Protein AF-A0AAF0ERF2-F1 (afdb_monomer_lite)

Radius of gyration: 26.76 Å; chains: 1; bounding box: 37×66×82 Å

pLDDT: mean 71.16, std 21.25, range [30.3, 95.38]

InterPro domains:
  IPR029068 Glyoxalase/Bleomycin resistance protein/Dihydroxybiphenyl dioxygenase [G3DSA:3.10.180.10] (60-168)
  IPR029068 Glyoxalase/Bleomycin resistance protein/Dihydroxybiphenyl dioxygenase [SSF54593] (69-152)

Structure (mmCIF, N/CA/C/O backbone):
data_AF-A0AAF0ERF2-F1
#
_entry.id   AF-A0AAF0ERF2-F1
#
loop_
_atom_site.group_PDB
_atom_site.id
_atom_site.type_symbol
_atom_site.label_atom_id
_atom_site.label_alt_id
_atom_site.label_comp_id
_atom_site.label_asym_id
_atom_site.label_entity_id
_atom_site.label_seq_id
_atom_site.pdbx_PDB_ins_code
_atom_site.Cartn_x
_atom_site.Cartn_y
_atom_site.Cartn_z
_atom_site.occupancy
_atom_site.B_iso_or_equiv
_atom_site.auth_seq_id
_atom_site.auth_comp_id
_atom_site.auth_asym_id
_atom_site.auth_atom_id
_atom_site.pdbx_PDB_model_num
ATOM 1 N N . MET A 1 1 ? -7.356 -27.793 57.135 1.00 30.30 1 MET A N 1
ATOM 2 C CA . MET A 1 1 ? -6.146 -27.277 57.812 1.00 30.30 1 MET A CA 1
ATOM 3 C C . MET A 1 1 ? -5.326 -26.474 56.801 1.00 30.30 1 MET A C 1
ATOM 5 O O . MET A 1 1 ? -5.252 -26.936 55.669 1.00 30.30 1 MET A O 1
ATOM 9 N N . PRO A 1 2 ? -4.827 -25.273 57.163 1.00 45.38 2 PRO A N 1
ATOM 10 C CA . PRO A 1 2 ? -4.252 -24.257 56.265 1.00 45.38 2 PRO A CA 1
ATOM 11 C C . PRO A 1 2 ? -2.697 -24.266 56.285 1.00 45.38 2 PRO A C 1
ATOM 13 O O . PRO A 1 2 ? -2.138 -25.224 56.819 1.00 45.38 2 PRO A O 1
ATOM 16 N N . PRO A 1 3 ? -1.992 -23.280 55.677 1.00 46.59 3 PRO A N 1
ATOM 17 C CA . PRO A 1 3 ? -1.798 -21.926 56.260 1.00 46.59 3 PRO A CA 1
ATOM 18 C C . PRO A 1 3 ? -2.108 -20.817 55.219 1.00 46.59 3 PRO A C 1
ATOM 20 O O . PRO A 1 3 ? -1.816 -20.987 54.045 1.00 46.59 3 PRO A O 1
ATOM 23 N N . ILE A 1 4 ? -2.802 -19.693 55.452 1.00 44.22 4 ILE A N 1
ATOM 24 C CA . ILE A 1 4 ? -2.736 -18.613 56.460 1.00 44.22 4 ILE A CA 1
ATOM 25 C C . ILE A 1 4 ? -1.306 -18.162 56.780 1.00 44.22 4 ILE A C 1
ATOM 27 O O . ILE A 1 4 ? -0.740 -18.547 57.797 1.00 44.22 4 ILE A O 1
ATOM 31 N N . TRP A 1 5 ? -0.769 -17.265 55.953 1.00 37.47 5 TRP A N 1
ATOM 32 C CA . TRP A 1 5 ? 0.284 -16.342 56.373 1.00 37.47 5 TRP A CA 1
ATOM 33 C C . TRP A 1 5 ? -0.372 -15.060 56.896 1.00 37.47 5 TRP A C 1
ATOM 35 O O . TRP A 1 5 ? -0.761 -14.180 56.133 1.00 37.47 5 TRP A O 1
ATOM 45 N N . ARG A 1 6 ? -0.537 -14.990 58.222 1.00 39.62 6 ARG A N 1
ATOM 46 C CA . ARG A 1 6 ? -0.688 -13.731 58.959 1.00 39.62 6 ARG A CA 1
ATOM 47 C C . ARG A 1 6 ? 0.718 -13.198 59.228 1.00 39.62 6 ARG A C 1
ATOM 49 O O . ARG A 1 6 ? 1.446 -13.801 60.008 1.00 39.62 6 ARG A O 1
ATOM 56 N N . GLY A 1 7 ? 1.073 -12.076 58.616 1.00 37.25 7 GLY A N 1
ATOM 57 C CA . GLY A 1 7 ? 2.116 -11.186 59.121 1.00 37.25 7 GLY A CA 1
ATOM 58 C C . GLY A 1 7 ? 1.428 -9.985 59.760 1.00 37.25 7 GLY A C 1
ATOM 59 O O . GLY A 1 7 ? 0.660 -9.302 59.089 1.00 37.25 7 GLY A O 1
ATOM 60 N N . ALA A 1 8 ? 1.626 -9.801 61.062 1.00 40.19 8 ALA A N 1
ATOM 61 C CA . ALA A 1 8 ? 1.114 -8.672 61.835 1.00 40.19 8 ALA A CA 1
ATOM 62 C C . ALA A 1 8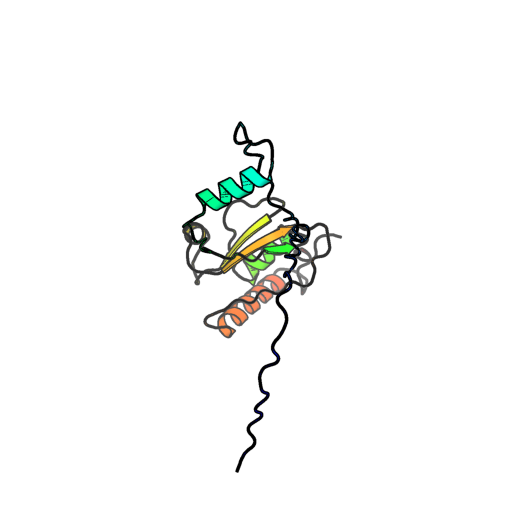 ? 1.842 -7.356 61.450 1.00 40.19 8 ALA A C 1
ATOM 64 O O . ALA A 1 8 ? 2.877 -7.413 60.781 1.00 40.19 8 ALA A O 1
ATOM 65 N N . PRO A 1 9 ? 1.304 -6.185 61.839 1.00 39.84 9 PRO A N 1
ATOM 66 C CA . PRO A 1 9 ? 1.703 -4.882 61.318 1.00 39.84 9 PRO A CA 1
ATOM 67 C C . PRO A 1 9 ? 3.034 -4.414 61.922 1.00 39.84 9 PRO A C 1
ATOM 69 O O . PRO A 1 9 ? 3.228 -4.467 63.134 1.00 39.84 9 PRO A O 1
ATOM 72 N N . LEU A 1 10 ? 3.940 -3.933 61.070 1.00 38.59 10 LEU A N 1
ATOM 73 C CA . LEU A 1 10 ? 5.105 -3.152 61.484 1.00 38.59 10 LEU A CA 1
ATOM 74 C C . LEU A 1 10 ? 4.673 -1.686 61.567 1.00 38.59 10 LEU A C 1
ATOM 76 O O . LEU A 1 10 ? 4.498 -1.029 60.543 1.00 38.59 10 LEU A O 1
ATOM 80 N N . GLU A 1 11 ? 4.451 -1.204 62.787 1.00 39.41 11 GLU A N 1
ATOM 81 C CA . GLU A 1 11 ? 4.362 0.226 63.065 1.00 39.41 11 GLU A CA 1
ATOM 82 C C . GLU A 1 11 ? 5.758 0.870 63.150 1.00 39.41 11 GLU A C 1
ATOM 84 O O . GLU A 1 11 ? 6.712 0.244 63.618 1.00 39.41 11 GLU A O 1
ATOM 89 N N . LEU A 1 12 ? 5.763 2.167 62.799 1.00 37.44 12 LEU A N 1
ATOM 90 C CA . LEU A 1 12 ? 6.724 3.257 63.061 1.00 37.44 12 LEU A CA 1
ATOM 91 C C . LEU A 1 12 ? 7.831 3.522 62.015 1.00 37.44 12 LEU A C 1
ATOM 93 O O . LEU A 1 12 ? 8.369 2.573 61.447 1.00 37.44 12 LEU A O 1
ATOM 97 N N . PRO A 1 13 ? 8.278 4.791 61.828 1.00 41.34 13 PRO A N 1
ATOM 98 C CA . PRO A 1 13 ? 7.789 6.063 62.387 1.00 41.34 13 PRO A CA 1
ATOM 99 C C . PRO A 1 13 ? 7.381 7.109 61.323 1.00 41.34 13 PRO A C 1
ATOM 101 O O . PRO A 1 13 ? 7.775 7.049 60.159 1.00 41.34 13 PRO A O 1
ATOM 104 N N . ASP A 1 14 ? 6.625 8.114 61.768 1.00 50.78 14 ASP A N 1
ATOM 105 C CA . ASP A 1 14 ? 6.398 9.369 61.050 1.00 50.78 14 ASP A CA 1
ATOM 106 C C . ASP A 1 14 ? 7.732 10.019 60.651 1.00 50.78 14 ASP A C 1
ATOM 108 O O . ASP A 1 14 ? 8.558 10.364 61.498 1.00 50.78 14 ASP A O 1
ATOM 112 N N . GLY A 1 15 ? 7.949 10.193 59.348 1.00 40.62 15 GLY A N 1
ATOM 113 C CA . GLY A 1 15 ? 9.198 10.747 58.838 1.00 40.62 15 GLY A CA 1
ATOM 114 C C . GLY A 1 15 ? 9.187 10.952 57.331 1.00 40.62 15 GLY A C 1
ATOM 115 O O . GLY A 1 15 ? 9.701 10.126 56.592 1.00 40.62 15 GLY A O 1
ATOM 116 N N . GLN A 1 16 ? 8.584 12.065 56.904 1.00 37.41 16 GLN A N 1
ATOM 117 C CA . GLN A 1 16 ? 8.868 12.811 55.669 1.00 37.41 16 GLN A CA 1
ATOM 118 C C . GLN A 1 16 ? 9.225 11.974 54.424 1.00 37.41 16 GLN A C 1
ATOM 120 O O . GLN A 1 16 ? 10.394 11.736 54.120 1.00 37.41 16 GLN A O 1
ATOM 125 N N . ALA A 1 17 ? 8.215 11.643 53.615 1.00 32.59 17 ALA A N 1
ATOM 126 C CA . ALA A 1 17 ? 8.444 11.333 52.210 1.00 32.59 17 ALA A CA 1
ATOM 127 C C . ALA A 1 17 ? 8.948 12.607 51.512 1.00 32.59 17 ALA A C 1
ATOM 129 O O . ALA A 1 17 ? 8.170 13.501 51.183 1.00 32.59 17 ALA A O 1
ATOM 130 N N . ALA A 1 18 ? 10.264 12.705 51.327 1.00 37.50 18 ALA A N 1
ATOM 131 C CA . ALA A 1 18 ? 10.853 13.646 50.393 1.00 37.50 18 ALA A CA 1
ATOM 132 C C . ALA A 1 18 ? 10.374 13.261 48.987 1.00 37.50 18 ALA A C 1
ATOM 134 O O . ALA A 1 18 ? 10.845 12.298 48.380 1.00 37.50 18 ALA A O 1
ATOM 135 N N . GLU A 1 19 ? 9.378 14.000 48.508 1.00 39.06 19 GLU A N 1
ATOM 136 C CA . GLU A 1 19 ? 8.911 13.998 47.132 1.00 39.06 19 GLU A CA 1
ATOM 137 C C . GLU A 1 19 ? 10.092 14.434 46.250 1.00 39.06 19 GLU A C 1
ATOM 139 O O . GLU A 1 19 ? 10.387 15.617 46.090 1.00 39.06 19 GLU A O 1
ATOM 144 N N . SER A 1 20 ? 10.843 13.461 45.731 1.00 35.38 20 SER A N 1
ATOM 145 C CA . SER A 1 20 ? 11.838 13.701 44.691 1.00 35.38 20 SER A CA 1
ATOM 146 C C . SER A 1 20 ? 11.089 14.035 43.401 1.00 35.38 20 SER A C 1
ATOM 148 O O . SER A 1 20 ? 10.808 13.171 42.570 1.00 35.38 20 SER A O 1
ATOM 150 N N . THR A 1 21 ? 10.701 15.302 43.252 1.00 47.66 21 THR A N 1
ATOM 151 C CA . THR A 1 21 ? 10.270 15.888 41.981 1.00 47.66 21 THR A CA 1
ATOM 152 C C . THR A 1 21 ? 11.476 16.020 41.062 1.00 47.66 21 THR A C 1
ATOM 154 O O . THR A 1 21 ? 11.993 17.114 40.834 1.00 47.66 21 THR A O 1
ATOM 157 N N . ASP A 1 22 ? 11.930 14.899 40.512 1.00 36.59 22 ASP A N 1
ATOM 158 C CA . ASP A 1 22 ? 12.883 14.909 39.412 1.00 36.59 22 ASP A CA 1
ATOM 159 C C . ASP A 1 22 ? 12.132 15.186 38.100 1.00 36.59 22 ASP A C 1
ATOM 161 O O . ASP A 1 22 ? 11.837 14.311 37.285 1.00 36.59 22 ASP A O 1
ATOM 165 N N . ALA A 1 23 ? 11.761 16.455 37.913 1.00 44.75 23 ALA A N 1
ATOM 166 C CA . ALA A 1 23 ? 11.116 16.969 36.705 1.00 44.75 23 ALA A CA 1
ATOM 167 C C . ALA A 1 23 ? 12.047 16.962 35.469 1.00 44.75 23 ALA A C 1
ATOM 169 O O . ALA A 1 23 ? 11.683 17.493 34.417 1.00 44.75 23 ALA A O 1
ATOM 170 N N . SER A 1 24 ? 13.244 16.370 35.571 1.00 48.28 24 SER A N 1
ATOM 171 C CA . SER A 1 24 ? 14.227 16.306 34.488 1.00 48.28 24 SER A CA 1
ATOM 172 C C . SER A 1 24 ? 14.002 15.145 33.505 1.00 48.28 24 SER A C 1
ATOM 174 O O . SER A 1 24 ? 14.569 15.157 32.411 1.00 48.28 24 SER A O 1
ATOM 176 N N . VAL A 1 25 ? 13.118 14.188 33.823 1.00 45.94 25 VAL A N 1
ATOM 177 C CA . VAL A 1 25 ? 12.868 12.984 33.004 1.00 45.94 25 VAL A CA 1
ATOM 178 C C . VAL A 1 25 ? 11.540 13.074 32.245 1.00 45.94 25 VAL A C 1
ATOM 180 O O . VAL A 1 25 ? 10.682 12.198 32.322 1.00 45.94 25 VAL A O 1
ATOM 183 N N . LEU A 1 26 ? 11.342 14.145 31.478 1.00 48.19 26 LEU A N 1
ATOM 184 C CA . LEU A 1 26 ? 10.334 14.138 30.415 1.00 48.19 26 LEU A CA 1
ATOM 185 C C . LEU A 1 26 ? 11.046 13.983 29.067 1.00 48.19 26 LEU A C 1
ATOM 187 O O . LEU A 1 26 ? 11.929 14.788 28.754 1.00 48.19 26 LEU A O 1
ATOM 191 N N . PRO A 1 27 ? 10.697 12.973 28.245 1.00 42.62 27 PRO A N 1
ATOM 192 C CA . PRO A 1 27 ? 11.315 12.804 26.941 1.00 42.62 27 PRO A CA 1
ATOM 193 C C . PRO A 1 27 ? 1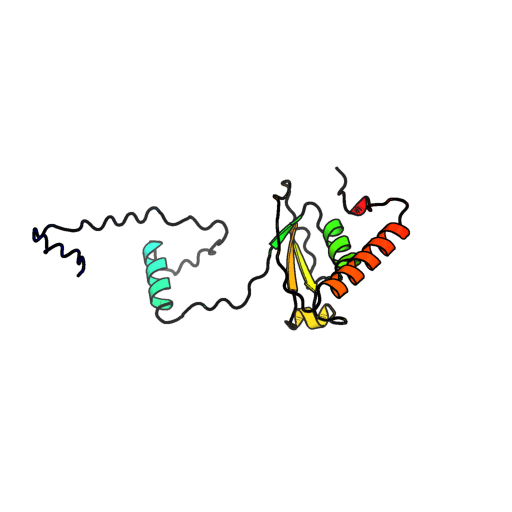1.050 14.050 26.090 1.00 42.62 27 PRO A C 1
ATOM 195 O O . PRO A 1 27 ? 9.904 14.428 25.834 1.00 42.62 27 PRO A O 1
ATOM 198 N N . ARG A 1 28 ? 12.133 14.707 25.658 1.00 48.84 28 ARG A N 1
ATOM 199 C CA . ARG A 1 28 ? 12.091 15.824 24.709 1.00 48.84 28 ARG A CA 1
ATOM 200 C C . ARG A 1 28 ? 11.439 15.332 23.416 1.00 48.84 28 ARG A C 1
ATOM 202 O O . ARG A 1 28 ? 12.054 14.600 22.649 1.00 48.84 28 ARG A O 1
ATOM 209 N N . SER A 1 29 ? 10.189 15.734 23.192 1.00 45.59 29 SER A N 1
ATOM 210 C CA . SER A 1 29 ? 9.444 15.454 21.964 1.00 45.59 29 SER A CA 1
ATOM 211 C C . SER A 1 29 ? 10.199 16.003 20.751 1.00 45.59 29 SER A C 1
ATOM 213 O O . SER A 1 29 ? 10.288 17.213 20.533 1.00 45.59 29 SER A O 1
ATOM 215 N N . THR A 1 30 ? 10.762 15.104 19.953 1.00 46.25 30 THR A N 1
ATOM 216 C CA . THR A 1 30 ? 11.340 15.399 18.646 1.00 46.25 30 THR A CA 1
ATOM 217 C C . THR A 1 30 ? 10.206 15.526 17.631 1.00 46.25 30 THR A C 1
ATOM 219 O O . THR A 1 30 ? 9.730 14.548 17.068 1.00 46.25 30 THR A O 1
ATOM 222 N N . GLY A 1 31 ? 9.750 16.755 17.377 1.00 43.69 31 GLY A N 1
ATOM 223 C CA . GLY A 1 31 ? 8.981 17.043 16.159 1.00 43.69 31 GLY A CA 1
ATOM 224 C C . GLY A 1 31 ? 7.747 17.921 16.307 1.00 43.69 31 GLY A C 1
ATOM 225 O O . GLY A 1 31 ? 7.192 18.333 15.291 1.00 43.69 31 GLY A O 1
ATOM 226 N N . MET A 1 32 ? 7.346 18.297 17.520 1.00 38.72 32 MET A N 1
ATOM 227 C CA . MET A 1 32 ? 6.411 19.406 17.685 1.00 38.72 32 MET A CA 1
ATOM 228 C C . MET A 1 32 ? 7.191 20.705 17.838 1.00 38.72 32 MET A C 1
ATOM 230 O O . MET A 1 32 ? 7.460 21.163 18.944 1.00 38.72 32 MET A O 1
ATOM 234 N N . ARG A 1 33 ? 7.524 21.342 16.707 1.00 38.66 33 ARG A N 1
ATOM 235 C CA . ARG A 1 33 ? 7.671 22.800 16.709 1.00 38.66 33 ARG A CA 1
ATOM 236 C C . ARG A 1 33 ? 6.292 23.363 17.051 1.00 38.66 33 ARG A C 1
ATOM 238 O O . ARG A 1 33 ? 5.495 23.644 16.162 1.00 38.66 33 ARG A O 1
ATOM 245 N N . LEU A 1 34 ? 6.002 23.490 18.345 1.00 41.19 34 LEU A N 1
ATOM 246 C CA . LEU A 1 34 ? 5.104 24.526 18.825 1.00 41.19 34 LEU A CA 1
ATOM 247 C C . LEU A 1 34 ? 5.739 25.818 18.320 1.00 41.19 34 LEU A C 1
ATOM 249 O O . LEU A 1 34 ? 6.717 26.299 18.889 1.00 41.19 34 LEU A O 1
ATOM 253 N N . ALA A 1 35 ? 5.267 26.303 17.166 1.00 39.16 35 ALA A N 1
ATOM 254 C CA . ALA A 1 35 ? 5.494 27.681 16.777 1.00 39.16 35 ALA A CA 1
ATOM 255 C C . ALA A 1 35 ? 5.166 28.488 18.026 1.00 39.16 35 ALA A C 1
ATOM 257 O O . ALA A 1 35 ? 4.076 28.313 18.574 1.00 39.16 35 ALA A O 1
ATOM 258 N N . GLY A 1 36 ? 6.156 29.222 18.533 1.00 41.81 36 GLY A N 1
ATOM 259 C CA . GLY A 1 36 ? 6.035 29.982 19.759 1.00 41.81 36 GLY A CA 1
ATOM 260 C C . GLY A 1 36 ? 4.813 30.875 19.659 1.00 41.81 36 GLY A C 1
ATOM 261 O O . GLY A 1 36 ? 4.882 31.976 19.124 1.00 41.81 36 GLY A O 1
ATOM 262 N N . SER A 1 37 ? 3.688 30.395 20.181 1.00 40.44 37 SER A N 1
ATOM 263 C CA . SER A 1 37 ? 2.623 31.252 20.639 1.00 40.44 37 SER A CA 1
ATOM 264 C C . SER A 1 37 ? 3.197 31.861 21.904 1.00 40.44 37 SER A C 1
ATOM 266 O O . SER A 1 37 ? 3.031 31.347 23.007 1.00 40.44 37 SER A O 1
ATOM 268 N N . MET A 1 38 ? 3.999 32.909 21.703 1.00 40.56 38 MET A N 1
ATOM 269 C CA . MET A 1 38 ? 4.200 33.923 22.715 1.00 40.56 38 MET A CA 1
ATOM 270 C C . MET A 1 38 ? 2.803 34.440 23.023 1.00 40.56 38 MET A C 1
ATOM 272 O O . MET A 1 38 ? 2.269 35.288 22.314 1.00 40.56 38 MET A O 1
ATOM 276 N N . ILE A 1 39 ? 2.181 33.863 24.046 1.00 47.22 39 ILE A N 1
ATOM 277 C CA . ILE A 1 39 ? 1.141 34.560 24.777 1.00 47.22 39 ILE A CA 1
ATOM 278 C C . ILE A 1 39 ? 1.858 35.804 25.318 1.00 47.22 39 ILE A C 1
ATOM 280 O O . ILE A 1 39 ? 2.832 35.650 26.063 1.00 47.22 39 ILE A O 1
ATOM 284 N N . PRO A 1 40 ? 1.484 37.023 24.891 1.00 39.81 40 PRO A N 1
ATOM 285 C CA . PRO A 1 40 ? 2.162 38.225 25.349 1.00 39.81 40 PRO A CA 1
ATOM 286 C C . PRO A 1 40 ? 2.034 38.298 26.875 1.00 39.81 40 PRO A C 1
ATOM 288 O O . PRO A 1 40 ? 0.921 38.376 27.389 1.00 39.81 40 PRO A O 1
ATOM 291 N N . GLY A 1 41 ? 3.159 38.207 27.590 1.00 53.72 41 GLY A N 1
ATOM 292 C CA . GLY A 1 41 ? 3.216 38.341 29.051 1.00 53.72 41 GLY A CA 1
ATOM 293 C C . GLY A 1 41 ? 3.724 37.133 29.848 1.00 53.72 41 GLY A C 1
ATOM 294 O O . GLY A 1 41 ? 4.029 37.314 31.020 1.00 53.72 41 GLY A O 1
ATOM 295 N N . THR A 1 42 ? 3.890 35.939 29.267 1.00 49.94 42 THR A N 1
ATOM 296 C CA . THR A 1 42 ? 4.441 34.780 30.008 1.00 49.94 42 THR A CA 1
ATOM 297 C C . THR A 1 42 ? 5.907 34.560 29.644 1.00 49.94 42 THR A C 1
ATOM 299 O O . THR A 1 42 ? 6.218 33.983 28.602 1.00 49.94 42 THR A O 1
ATOM 302 N N . THR A 1 43 ? 6.827 35.037 30.484 1.00 54.31 43 THR A N 1
ATOM 303 C CA . THR A 1 43 ? 8.284 34.902 30.279 1.00 54.31 43 THR A CA 1
ATOM 304 C C . THR A 1 43 ? 8.829 33.537 30.701 1.00 54.31 43 THR A C 1
ATOM 306 O O . THR A 1 43 ? 10.022 33.280 30.538 1.00 54.31 43 THR A O 1
ATOM 309 N N . ARG A 1 44 ? 7.981 32.636 31.218 1.00 58.25 44 ARG A N 1
ATOM 310 C CA . ARG A 1 44 ? 8.403 31.321 31.707 1.00 58.25 44 ARG A CA 1
ATOM 311 C C . ARG A 1 44 ? 7.618 30.186 31.040 1.00 58.25 44 ARG A C 1
ATOM 313 O O . ARG A 1 44 ? 6.388 30.196 31.064 1.00 58.25 44 ARG A O 1
ATOM 320 N N . PRO A 1 45 ? 8.302 29.175 30.473 1.00 60.03 45 PRO A N 1
ATOM 321 C CA . PRO A 1 45 ? 7.652 28.035 29.819 1.00 60.03 45 PRO A CA 1
ATOM 322 C C . PRO A 1 45 ? 6.742 27.244 30.774 1.00 60.03 45 PRO A C 1
ATOM 324 O O . PRO A 1 45 ? 5.761 26.649 30.337 1.00 60.03 45 PRO A O 1
ATOM 327 N N . GLU A 1 46 ? 7.016 27.285 32.078 1.00 64.69 46 GLU A N 1
ATOM 328 C CA . GLU A 1 46 ? 6.220 26.621 33.116 1.00 64.69 46 GLU A CA 1
ATOM 329 C C . GLU A 1 46 ? 4.817 27.227 33.272 1.00 64.69 46 GLU A C 1
ATOM 331 O O . GLU A 1 46 ? 3.841 26.492 33.424 1.00 64.69 46 GLU A O 1
ATOM 336 N N . GLU A 1 47 ? 4.682 28.548 33.134 1.00 60.31 47 GLU A N 1
ATOM 337 C CA . GLU A 1 47 ? 3.387 29.240 33.179 1.00 60.31 47 GLU A CA 1
ATOM 338 C C . GLU A 1 47 ? 2.548 28.936 31.937 1.00 60.31 47 GLU A C 1
ATOM 340 O O . GLU A 1 47 ? 1.336 28.756 32.039 1.00 60.31 47 GLU A O 1
ATOM 345 N N . ALA A 1 48 ? 3.184 28.798 30.769 1.00 62.62 48 ALA A N 1
ATOM 346 C CA . ALA A 1 48 ? 2.509 28.385 29.540 1.00 62.62 48 ALA A CA 1
ATOM 347 C C . ALA A 1 48 ? 2.002 26.935 29.631 1.00 62.62 48 ALA A C 1
ATOM 349 O O . ALA A 1 48 ? 0.888 26.637 29.196 1.00 62.62 48 ALA A O 1
ATOM 350 N N . VAL A 1 49 ? 2.779 26.036 30.246 1.00 65.12 49 VAL A N 1
ATOM 351 C CA . VAL A 1 49 ? 2.361 24.650 30.514 1.00 65.12 49 VAL A CA 1
ATOM 352 C C . VAL A 1 49 ? 1.230 24.610 31.543 1.00 65.12 49 VAL A C 1
ATOM 354 O O . VAL A 1 49 ? 0.259 23.879 31.351 1.00 65.12 49 VAL A O 1
ATOM 357 N N . PHE A 1 50 ? 1.303 25.414 32.604 1.00 63.47 50 PHE A N 1
ATOM 358 C CA . PHE A 1 50 ? 0.235 25.525 33.596 1.00 63.47 50 PHE A CA 1
ATOM 359 C C . PHE A 1 50 ? -1.051 26.103 32.989 1.00 63.47 50 PHE A C 1
ATOM 361 O O . PHE A 1 50 ? -2.121 25.531 33.177 1.00 63.47 50 PHE A O 1
ATOM 368 N N . ALA A 1 51 ? -0.956 27.164 32.182 1.00 63.22 51 ALA A N 1
ATOM 369 C CA . ALA A 1 51 ? -2.075 27.754 31.447 1.00 63.22 51 ALA A CA 1
ATOM 370 C C . ALA A 1 51 ? -2.689 26.781 30.425 1.00 63.22 51 ALA A C 1
ATOM 372 O O . ALA A 1 51 ? -3.908 26.729 30.261 1.00 63.22 51 ALA A O 1
ATOM 373 N N . ALA A 1 52 ? -1.866 25.971 29.753 1.00 65.62 52 ALA A N 1
ATOM 374 C CA . ALA A 1 52 ? -2.349 24.915 28.869 1.00 65.62 52 ALA A CA 1
ATOM 375 C C . ALA A 1 52 ? -3.088 23.816 29.652 1.00 65.62 52 ALA A C 1
ATOM 377 O O . ALA A 1 52 ? -4.158 23.379 29.235 1.00 65.62 52 ALA A O 1
ATOM 378 N N . ARG A 1 53 ? -2.566 23.412 30.819 1.00 63.56 53 ARG A N 1
ATOM 379 C CA . ARG A 1 53 ? -3.196 22.418 31.706 1.00 63.56 53 ARG A CA 1
ATOM 380 C C . ARG A 1 53 ? -4.506 22.917 32.315 1.00 63.56 53 ARG A C 1
ATOM 382 O O . ARG A 1 53 ? -5.455 22.145 32.408 1.00 63.56 53 ARG A O 1
ATOM 389 N N . THR A 1 54 ? -4.589 24.189 32.703 1.00 61.62 54 TH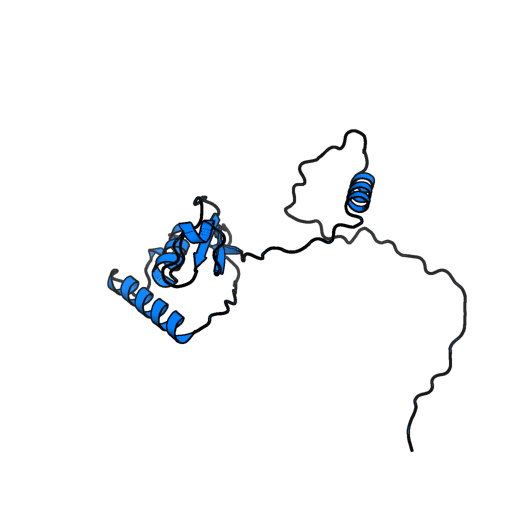R A N 1
ATOM 390 C CA . THR A 1 54 ? -5.824 24.779 33.243 1.00 61.62 54 THR A CA 1
ATOM 391 C C . THR A 1 54 ? -6.884 24.978 32.164 1.00 61.62 54 THR A C 1
ATOM 393 O O . THR A 1 54 ? -8.054 24.724 32.433 1.00 61.62 54 THR A O 1
ATOM 396 N N . ARG A 1 55 ? -6.497 25.328 30.929 1.00 61.06 55 ARG A N 1
ATOM 397 C CA . ARG A 1 55 ? -7.417 25.372 29.775 1.00 61.06 55 ARG A CA 1
ATOM 398 C C . ARG A 1 55 ? -7.875 23.988 29.308 1.00 61.06 55 ARG A C 1
ATOM 400 O O . ARG A 1 55 ? -8.982 23.862 28.801 1.00 61.06 55 ARG A O 1
ATOM 407 N N . ALA A 1 56 ? -7.051 22.956 29.489 1.00 61.47 56 ALA A N 1
ATOM 408 C CA . ALA A 1 56 ? -7.387 21.571 29.155 1.00 61.47 56 ALA A CA 1
ATOM 409 C C . ALA A 1 56 ? -8.164 20.838 30.266 1.00 61.47 56 ALA A C 1
ATOM 411 O O . ALA A 1 56 ? -8.526 19.673 30.094 1.00 61.47 56 ALA A O 1
ATOM 412 N N . LYS A 1 57 ? -8.424 21.493 31.406 1.00 54.22 57 LYS A N 1
ATOM 413 C CA . LYS A 1 57 ? -9.115 20.906 32.560 1.00 54.22 57 LYS A CA 1
ATOM 414 C C . LYS A 1 57 ? -10.576 20.609 32.181 1.00 54.22 57 LYS A C 1
ATOM 416 O O . LYS A 1 57 ? -11.437 21.475 32.266 1.00 54.22 57 LYS A O 1
ATOM 421 N N . GLY A 1 58 ? -10.828 19.388 31.707 1.00 59.69 58 GLY A N 1
ATOM 422 C CA . GLY A 1 58 ? -12.138 18.903 31.248 1.00 59.69 58 GLY A CA 1
ATOM 423 C C . GLY A 1 58 ? -12.176 18.397 29.800 1.00 59.69 58 GLY A C 1
ATOM 424 O O . GLY A 1 58 ? -13.136 17.733 29.421 1.00 59.69 58 GLY A O 1
ATOM 425 N N . ALA A 1 59 ? -11.136 18.640 28.995 1.00 64.56 59 ALA A N 1
ATOM 426 C CA . ALA A 1 59 ? -11.051 18.137 27.625 1.00 64.56 59 ALA A CA 1
ATOM 427 C C . ALA A 1 59 ? -10.230 16.839 27.586 1.00 64.56 59 ALA A C 1
ATOM 429 O O . ALA A 1 59 ? -9.002 16.866 27.501 1.00 64.56 59 ALA A O 1
ATOM 430 N N . SER A 1 60 ? -10.905 15.689 27.657 1.00 75.31 60 SER A N 1
ATOM 431 C CA . SER A 1 60 ? -10.256 14.398 27.402 1.00 75.31 60 SER A CA 1
ATOM 432 C C . SER A 1 60 ? -9.899 14.289 25.918 1.00 75.31 60 SER A C 1
ATOM 434 O O . SER A 1 60 ? -10.770 14.382 25.048 1.00 75.31 60 SER A O 1
ATOM 436 N N . ALA A 1 61 ? -8.614 14.117 25.609 1.00 79.12 61 ALA A N 1
ATOM 437 C CA . ALA A 1 61 ? -8.161 13.930 24.238 1.00 79.12 61 ALA A CA 1
ATOM 438 C C . ALA A 1 61 ? -8.628 12.563 23.719 1.00 79.12 61 ALA A C 1
ATOM 440 O O . ALA A 1 61 ? -8.321 11.527 24.303 1.00 79.12 61 ALA A O 1
ATOM 441 N N . THR A 1 62 ? -9.354 12.559 22.602 1.00 83.44 62 THR A N 1
ATOM 442 C CA . THR A 1 62 ? -9.785 11.323 21.937 1.00 83.44 62 THR A CA 1
ATOM 443 C C . THR A 1 62 ? -8.944 11.097 20.687 1.00 83.44 62 THR A C 1
ATOM 445 O O . THR A 1 62 ? -8.857 11.971 19.823 1.00 83.44 62 THR A O 1
ATOM 448 N N . PHE A 1 63 ? -8.328 9.921 20.568 1.00 80.94 63 PHE A N 1
ATOM 449 C CA . PHE A 1 63 ? -7.644 9.522 19.341 1.00 80.94 63 PHE A CA 1
ATOM 450 C C . PHE A 1 63 ? -8.677 9.188 18.264 1.00 80.94 63 PHE A C 1
ATOM 452 O O . PHE A 1 63 ? -9.470 8.266 18.419 1.00 80.94 63 PHE A O 1
ATOM 459 N N . ILE A 1 64 ? -8.665 9.946 17.168 1.00 82.44 64 ILE A N 1
ATOM 460 C CA . ILE A 1 64 ? -9.639 9.787 16.077 1.00 82.44 64 ILE A CA 1
ATOM 461 C C . ILE A 1 64 ? -9.182 8.713 15.080 1.00 82.44 64 ILE A C 1
ATOM 463 O O . ILE A 1 64 ? -10.005 7.976 14.543 1.00 82.44 64 ILE A O 1
ATOM 467 N N . GLN A 1 65 ? -7.877 8.631 14.800 1.00 84.12 65 GLN A N 1
ATOM 468 C CA . GLN A 1 65 ? -7.322 7.701 13.818 1.00 84.12 65 GLN A CA 1
ATOM 469 C C . GLN A 1 65 ? -5.815 7.496 14.022 1.00 84.12 65 GLN A C 1
ATOM 471 O O . GLN A 1 65 ? -5.094 8.449 14.315 1.00 84.12 65 GLN A O 1
ATOM 476 N N . SER A 1 66 ? -5.333 6.276 13.775 1.00 86.44 66 SER A N 1
ATOM 477 C CA . SER A 1 66 ? -3.915 5.975 13.565 1.00 86.44 66 SER A CA 1
ATOM 478 C C . SER A 1 66 ? -3.655 5.671 12.086 1.00 86.44 66 SER A C 1
ATOM 480 O O . SER A 1 66 ? -4.451 5.011 11.417 1.00 86.44 66 SER A O 1
ATOM 482 N N . ILE A 1 67 ? -2.552 6.197 11.548 1.00 91.12 67 ILE A N 1
ATOM 483 C CA . ILE A 1 67 ? -2.123 5.945 10.167 1.00 91.12 67 ILE A CA 1
ATOM 484 C C . ILE A 1 67 ? -0.647 5.532 10.207 1.00 91.12 67 ILE A C 1
ATOM 486 O O . ILE A 1 67 ? 0.196 6.377 10.522 1.00 91.12 67 ILE A O 1
ATOM 490 N N . PRO A 1 68 ? -0.317 4.264 9.904 1.00 93.88 68 PRO A N 1
ATOM 491 C CA . PRO A 1 68 ? 1.065 3.805 9.847 1.00 93.88 68 PRO A CA 1
ATOM 492 C C . PRO A 1 68 ? 1.886 4.581 8.812 1.00 93.88 68 PRO A C 1
ATOM 494 O O . PRO A 1 68 ? 1.393 4.926 7.733 1.00 93.88 68 PRO A O 1
ATOM 497 N N . CYS A 1 69 ? 3.155 4.831 9.136 1.00 93.12 69 CYS A N 1
ATOM 498 C CA . CYS A 1 69 ? 4.112 5.490 8.255 1.00 93.12 69 CYS A CA 1
ATOM 499 C C . CYS A 1 69 ? 5.286 4.550 7.983 1.00 93.12 69 CYS A C 1
ATOM 501 O O . CYS A 1 69 ? 5.982 4.162 8.915 1.00 93.12 69 CYS A O 1
ATOM 503 N N . LEU A 1 70 ? 5.512 4.230 6.712 1.00 93.81 70 LEU A N 1
ATOM 504 C CA . LEU A 1 70 ? 6.568 3.350 6.234 1.00 93.81 70 LEU A CA 1
ATOM 505 C C . LEU A 1 70 ? 7.692 4.159 5.587 1.00 93.81 70 LEU A C 1
ATOM 507 O O . LEU A 1 70 ? 7.459 4.918 4.644 1.00 93.81 70 LEU A O 1
ATOM 511 N N . GLY A 1 71 ? 8.916 3.988 6.078 1.00 93.19 71 GLY A N 1
ATOM 512 C CA . GLY A 1 71 ? 10.127 4.517 5.459 1.00 93.19 71 GLY A CA 1
ATOM 513 C C . GLY A 1 71 ? 10.487 3.735 4.196 1.00 93.19 71 GLY A C 1
ATOM 514 O O . GLY A 1 71 ? 10.638 2.516 4.252 1.00 93.19 71 GLY A O 1
ATOM 515 N N . VAL A 1 72 ? 10.646 4.431 3.070 1.00 91.56 72 VAL A N 1
ATOM 516 C CA . VAL A 1 72 ? 11.023 3.870 1.764 1.00 91.56 72 VAL A CA 1
ATOM 517 C C . VAL A 1 72 ? 12.190 4.652 1.156 1.00 91.56 72 VAL A C 1
ATOM 519 O O . VAL A 1 72 ? 12.307 5.853 1.379 1.00 91.56 72 VAL A O 1
ATOM 522 N N . ARG A 1 73 ? 13.051 4.004 0.359 1.00 89.50 73 ARG A N 1
ATOM 523 C CA . ARG A 1 73 ? 14.167 4.702 -0.320 1.00 89.50 73 ARG A CA 1
ATOM 524 C C . ARG A 1 73 ? 13.700 5.502 -1.534 1.00 89.50 73 ARG A C 1
ATOM 526 O O . ARG A 1 73 ? 14.139 6.624 -1.746 1.00 89.50 73 ARG A O 1
ATOM 533 N N . ASN A 1 74 ? 12.791 4.929 -2.321 1.00 88.88 74 ASN A N 1
ATOM 534 C CA . ASN A 1 74 ? 12.248 5.557 -3.520 1.00 88.88 74 ASN A CA 1
ATOM 535 C C . ASN A 1 74 ? 10.716 5.490 -3.487 1.00 88.88 74 ASN A C 1
ATOM 537 O O . ASN A 1 74 ? 10.128 4.404 -3.469 1.00 88.88 74 ASN A O 1
ATOM 541 N N . ILE A 1 75 ? 10.077 6.663 -3.455 1.00 90.75 75 ILE A N 1
ATOM 542 C CA . ILE A 1 75 ? 8.617 6.780 -3.385 1.00 90.75 75 ILE A CA 1
ATOM 543 C C . ILE A 1 75 ? 7.951 6.275 -4.657 1.00 90.75 75 ILE A C 1
ATOM 545 O O . ILE A 1 75 ? 6.924 5.620 -4.553 1.00 90.75 75 ILE A O 1
ATOM 549 N N . ASP A 1 76 ? 8.505 6.558 -5.833 1.00 89.94 76 ASP A N 1
ATOM 550 C CA . ASP A 1 76 ? 7.867 6.217 -7.106 1.00 89.94 76 ASP A CA 1
ATOM 551 C C . ASP A 1 76 ? 7.897 4.713 -7.360 1.00 89.94 76 ASP A C 1
ATOM 553 O O . ASP A 1 76 ? 6.868 4.121 -7.686 1.00 89.94 76 ASP A O 1
ATOM 557 N N . ALA A 1 77 ? 9.042 4.090 -7.088 1.00 87.94 77 ALA A N 1
ATOM 558 C CA . ALA A 1 77 ? 9.192 2.642 -7.074 1.00 87.94 77 ALA A CA 1
ATOM 559 C C . ALA A 1 77 ? 8.199 1.992 -6.099 1.00 87.94 77 ALA A C 1
ATOM 561 O O . ALA A 1 77 ? 7.415 1.122 -6.469 1.00 87.94 77 ALA A O 1
ATOM 562 N N . SER A 1 78 ? 8.177 2.458 -4.849 1.00 91.19 78 SER A N 1
ATOM 563 C CA . SER A 1 78 ? 7.288 1.891 -3.831 1.00 91.19 78 SER A CA 1
ATOM 564 C C . SER A 1 78 ? 5.819 2.090 -4.200 1.00 91.19 78 SER A C 1
ATOM 566 O O . SER A 1 78 ? 5.016 1.171 -4.074 1.00 91.19 78 SER A O 1
ATOM 568 N N . LEU A 1 79 ? 5.458 3.276 -4.693 1.00 91.19 79 LEU A N 1
ATOM 569 C CA . LEU A 1 79 ? 4.098 3.593 -5.101 1.00 91.19 79 LEU A CA 1
ATOM 570 C C . LEU A 1 79 ? 3.637 2.670 -6.227 1.00 91.19 79 LEU A C 1
ATOM 572 O O . LEU A 1 79 ? 2.538 2.139 -6.116 1.00 91.19 79 LEU A O 1
ATOM 576 N N . ALA A 1 80 ? 4.472 2.438 -7.245 1.00 90.38 80 ALA A N 1
ATOM 577 C CA . ALA A 1 80 ? 4.161 1.516 -8.333 1.00 90.38 80 ALA A CA 1
ATOM 578 C C . ALA A 1 80 ? 3.876 0.096 -7.814 1.00 90.38 80 ALA A C 1
ATOM 580 O O . ALA A 1 80 ? 2.881 -0.503 -8.218 1.00 90.38 80 ALA A O 1
ATOM 581 N N . PHE A 1 81 ? 4.658 -0.394 -6.845 1.00 90.81 81 PHE A N 1
ATOM 582 C CA . PHE A 1 81 ? 4.432 -1.702 -6.227 1.00 90.81 81 PHE A CA 1
ATOM 583 C C . PHE A 1 81 ? 3.096 -1.738 -5.477 1.00 90.81 81 PHE A C 1
ATOM 585 O O . PHE A 1 81 ? 2.247 -2.592 -5.736 1.00 90.81 81 PHE A O 1
ATOM 592 N N . TYR A 1 82 ? 2.876 -0.779 -4.573 1.00 93.75 82 TYR A N 1
ATOM 593 C CA . TYR A 1 82 ? 1.655 -0.736 -3.771 1.00 93.75 82 TYR A CA 1
ATOM 594 C C . TYR A 1 82 ? 0.404 -0.552 -4.638 1.00 93.75 82 TYR A C 1
ATOM 596 O O . TYR A 1 82 ? -0.633 -1.136 -4.325 1.00 93.75 82 TYR A O 1
ATOM 604 N N . SER A 1 83 ? 0.482 0.206 -5.736 1.00 91.81 83 SER A N 1
ATOM 605 C CA . SER A 1 83 ? -0.653 0.393 -6.641 1.00 91.81 83 SER A CA 1
ATOM 606 C C . SER A 1 83 ? -0.880 -0.774 -7.593 1.00 91.81 83 SER A C 1
ATOM 608 O O . SER A 1 83 ? -2.021 -1.194 -7.777 1.00 91.81 83 SER A O 1
ATOM 610 N N . GLY A 1 84 ? 0.188 -1.302 -8.193 1.00 89.19 84 GLY A N 1
ATOM 611 C CA . GLY A 1 84 ? 0.106 -2.360 -9.196 1.00 89.19 84 GLY A CA 1
ATOM 612 C C . GLY A 1 84 ? -0.214 -3.708 -8.563 1.00 89.19 84 GLY A C 1
ATOM 613 O O . GLY A 1 84 ? -1.189 -4.356 -8.942 1.00 89.19 84 GLY A O 1
ATOM 614 N N . VAL A 1 85 ? 0.555 -4.084 -7.537 1.00 90.69 85 VAL A N 1
ATOM 615 C CA . VAL A 1 85 ? 0.483 -5.403 -6.896 1.00 90.69 85 VAL A CA 1
ATOM 616 C C . V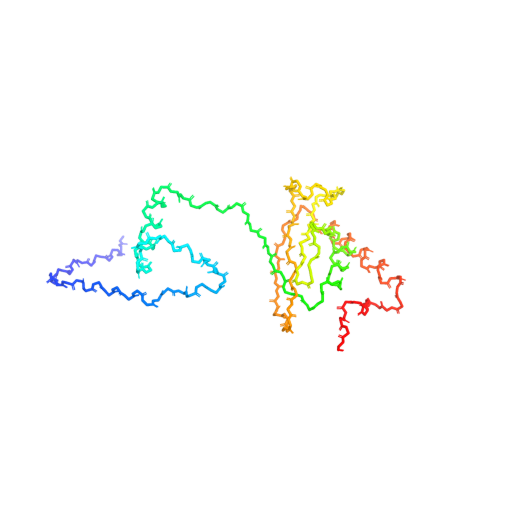AL A 1 85 ? -0.553 -5.428 -5.780 1.00 90.69 85 VAL A C 1
ATOM 618 O O . VAL A 1 85 ? -1.393 -6.321 -5.741 1.00 90.69 85 VAL A O 1
ATOM 621 N N . MET A 1 86 ? -0.520 -4.440 -4.881 1.00 91.81 86 MET A N 1
ATOM 622 C CA . MET A 1 86 ? -1.375 -4.432 -3.687 1.00 91.81 86 MET A CA 1
ATOM 623 C C . MET A 1 86 ? -2.662 -3.614 -3.840 1.00 91.81 86 MET A C 1
ATOM 625 O O . MET A 1 86 ? -3.391 -3.461 -2.859 1.00 91.81 86 MET A O 1
ATOM 629 N N . SER A 1 87 ? -2.960 -3.096 -5.033 1.00 92.31 87 SER A N 1
ATOM 630 C CA . SER A 1 87 ? -4.216 -2.394 -5.345 1.00 92.31 87 SER A CA 1
ATOM 631 C C . SER A 1 87 ? -4.484 -1.145 -4.498 1.00 92.31 87 SER A C 1
ATOM 633 O O . SER A 1 87 ? -5.639 -0.760 -4.304 1.00 92.31 87 SER A O 1
ATOM 635 N N . PHE A 1 88 ? -3.443 -0.501 -3.971 1.00 94.06 88 PHE A N 1
ATOM 636 C CA . PHE A 1 88 ? -3.592 0.779 -3.289 1.00 94.06 88 PHE A CA 1
ATOM 637 C C . PHE A 1 88 ? -3.762 1.923 -4.294 1.00 94.06 88 PHE A C 1
ATOM 639 O O . PHE A 1 88 ? -3.128 1.972 -5.345 1.00 94.06 88 PHE A O 1
ATOM 646 N N . VAL A 1 89 ? -4.571 2.911 -3.935 1.00 93.56 89 VAL A N 1
ATOM 647 C CA . VAL A 1 89 ? -4.726 4.157 -4.686 1.00 93.56 89 VAL A CA 1
ATOM 648 C C . VAL A 1 89 ? -4.027 5.299 -3.963 1.00 93.56 89 VAL A C 1
ATOM 650 O O . VAL A 1 89 ? -4.053 5.390 -2.734 1.00 93.56 89 VAL A O 1
ATOM 653 N N . ARG A 1 90 ? -3.406 6.205 -4.720 1.00 92.81 90 ARG A N 1
ATOM 654 C CA . ARG A 1 90 ? -2.840 7.436 -4.161 1.00 92.81 90 ARG A CA 1
ATOM 655 C C . ARG A 1 90 ? -3.962 8.367 -3.706 1.00 92.81 90 ARG A C 1
ATOM 657 O O . ARG A 1 90 ? -4.901 8.620 -4.457 1.00 92.81 90 ARG A O 1
ATOM 664 N N . VAL A 1 91 ? -3.816 8.928 -2.511 1.00 90.75 91 VAL A N 1
ATOM 665 C CA . VAL A 1 91 ? -4.753 9.889 -1.927 1.00 90.75 91 VAL A CA 1
ATOM 666 C C . VAL A 1 91 ? -4.046 11.221 -1.724 1.00 90.75 91 VAL A C 1
ATOM 668 O O . VAL A 1 91 ? -3.003 11.294 -1.076 1.00 90.75 91 VAL A O 1
ATOM 671 N N . GLY A 1 92 ? -4.626 12.283 -2.276 1.00 82.88 92 GLY A N 1
ATOM 672 C CA . GLY A 1 92 ? -4.062 13.626 -2.191 1.00 82.88 92 GLY A CA 1
ATOM 673 C C . GLY A 1 92 ? -2.793 13.838 -3.035 1.00 82.88 92 GLY A C 1
ATOM 674 O O . GLY A 1 92 ? -2.452 13.022 -3.901 1.00 82.88 92 GLY A O 1
ATOM 675 N N . PRO A 1 93 ? -2.106 14.976 -2.826 1.00 79.38 93 PRO A N 1
ATOM 676 C CA . PRO A 1 93 ? -0.936 15.346 -3.612 1.00 79.38 93 PRO A CA 1
ATOM 677 C C . PRO A 1 93 ? 0.271 14.458 -3.279 1.00 79.38 93 PRO A C 1
ATOM 679 O O . PRO A 1 93 ? 0.589 14.227 -2.110 1.00 79.38 93 PRO A O 1
ATOM 682 N N . LYS A 1 94 ? 0.986 13.997 -4.316 1.00 79.31 94 LYS A N 1
ATOM 683 C CA . LYS A 1 94 ? 2.311 13.379 -4.155 1.00 79.31 94 LYS A CA 1
ATOM 684 C C . LYS A 1 94 ? 3.303 14.480 -3.795 1.00 79.31 94 LYS A C 1
ATOM 686 O O . LYS A 1 94 ? 3.472 15.413 -4.573 1.00 79.31 94 LYS A O 1
ATOM 691 N N . ASN A 1 95 ? 3.963 14.359 -2.650 1.00 80.62 95 ASN A N 1
ATOM 692 C CA . ASN A 1 95 ? 5.126 15.175 -2.323 1.00 80.62 95 ASN A CA 1
ATOM 693 C C . ASN A 1 95 ? 6.392 14.333 -2.556 1.00 80.62 95 ASN A C 1
ATOM 695 O O . ASN A 1 95 ? 6.352 13.111 -2.420 1.00 80.62 95 ASN A O 1
ATOM 699 N N . ALA A 1 96 ? 7.516 14.966 -2.886 1.00 78.00 96 ALA A N 1
ATOM 700 C CA . ALA A 1 96 ? 8.795 14.286 -3.092 1.00 78.00 96 ALA A CA 1
ATOM 701 C C . ALA A 1 96 ? 9.258 13.496 -1.851 1.00 78.00 96 ALA A C 1
ATOM 703 O O . ALA A 1 96 ? 9.973 12.510 -1.979 1.00 78.00 96 ALA A O 1
ATOM 704 N N . SER A 1 97 ? 8.825 13.902 -0.653 1.00 87.94 97 SER A N 1
ATOM 705 C CA . SER A 1 97 ? 9.197 13.264 0.616 1.00 87.94 97 SER A CA 1
ATOM 706 C C . SER A 1 97 ? 8.141 12.328 1.198 1.00 87.94 97 SER A C 1
ATOM 708 O O . SER A 1 97 ? 8.449 11.557 2.109 1.00 87.94 97 SER A O 1
ATOM 710 N N . ARG A 1 98 ? 6.892 12.379 0.715 1.00 92.50 98 ARG A N 1
ATOM 711 C CA . ARG A 1 98 ? 5.812 11.532 1.235 1.00 92.50 98 ARG A CA 1
ATOM 712 C C . ARG A 1 98 ? 4.659 11.347 0.258 1.00 92.50 98 ARG A C 1
ATOM 714 O O . ARG A 1 98 ? 4.292 12.265 -0.476 1.00 92.50 98 ARG A O 1
ATOM 721 N N . VAL A 1 99 ? 3.996 10.204 0.364 1.00 94.69 99 VAL A N 1
ATOM 722 C CA . VAL A 1 99 ? 2.729 9.932 -0.316 1.00 94.69 99 VAL A CA 1
ATOM 723 C C . VAL A 1 99 ? 1.778 9.187 0.619 1.00 94.69 99 VAL A C 1
ATOM 725 O O . VAL A 1 99 ? 2.197 8.312 1.371 1.00 94.69 99 VAL A O 1
ATOM 728 N N . LEU A 1 100 ? 0.497 9.556 0.591 1.00 93.94 100 LEU A N 1
ATOM 729 C CA . LEU A 1 100 ? -0.567 8.824 1.273 1.00 93.94 100 LEU A CA 1
ATOM 730 C C . LEU A 1 100 ? -1.215 7.869 0.270 1.00 93.94 100 LEU A C 1
ATOM 732 O O . LEU A 1 100 ? -1.580 8.270 -0.838 1.00 93.94 100 LEU A O 1
ATOM 736 N N . ILE A 1 101 ? -1.364 6.615 0.669 1.00 95.00 101 ILE A N 1
ATOM 737 C CA . ILE A 1 101 ? -2.011 5.574 -0.122 1.00 95.00 101 ILE A CA 1
ATOM 738 C C . ILE A 1 101 ? -3.169 4.961 0.663 1.00 95.00 101 ILE A C 1
ATOM 740 O O . ILE A 1 101 ? -3.168 4.943 1.897 1.00 95.00 101 ILE A O 1
ATOM 744 N N . PHE A 1 102 ? -4.173 4.473 -0.057 1.00 95.25 102 PHE A N 1
ATOM 745 C CA . PHE A 1 102 ? -5.382 3.892 0.512 1.00 95.25 102 PHE A CA 1
ATOM 746 C C . PHE A 1 102 ? -5.793 2.618 -0.214 1.00 95.25 102 PHE A C 1
ATOM 748 O O . PHE A 1 102 ? -5.722 2.558 -1.436 1.00 95.25 102 PHE A O 1
ATOM 755 N N . ARG A 1 103 ? -6.294 1.634 0.530 1.00 93.69 103 ARG A N 1
ATOM 756 C CA . ARG A 1 103 ? -7.001 0.477 -0.021 1.00 93.69 103 ARG A CA 1
ATOM 757 C C . ARG A 1 103 ? -8.318 0.300 0.722 1.00 93.69 103 ARG A C 1
ATOM 759 O O . ARG A 1 103 ? -8.326 0.095 1.935 1.00 93.69 103 ARG A O 1
ATOM 766 N N . GLY A 1 104 ? -9.418 0.410 -0.012 1.00 90.25 104 GLY A N 1
ATOM 767 C CA . GLY A 1 104 ? -10.772 0.169 0.485 1.00 90.25 104 GLY A CA 1
ATOM 768 C C . GLY A 1 104 ? -11.329 -1.155 -0.022 1.00 90.25 104 GLY A C 1
ATOM 769 O O . GLY A 1 104 ? -10.590 -2.006 -0.519 1.00 90.25 104 GLY A O 1
ATOM 770 N N . ALA A 1 105 ? -12.649 -1.309 0.073 1.00 86.31 105 ALA A N 1
ATOM 771 C CA . ALA A 1 105 ? -13.352 -2.400 -0.592 1.00 86.31 105 ALA A CA 1
ATOM 772 C C . ALA A 1 105 ? -13.098 -2.385 -2.120 1.00 86.31 105 ALA A C 1
ATOM 774 O O . ALA A 1 105 ? -12.758 -1.333 -2.679 1.00 86.31 105 ALA A O 1
ATOM 775 N N . PRO A 1 106 ? -13.264 -3.523 -2.818 1.00 82.31 106 PRO A N 1
ATOM 776 C CA . PRO A 1 106 ? -13.130 -3.577 -4.271 1.00 82.31 106 PRO A CA 1
ATOM 777 C C . PRO A 1 106 ? -13.976 -2.496 -4.962 1.00 82.31 106 PRO A C 1
ATOM 779 O O . PRO A 1 106 ? -15.141 -2.302 -4.626 1.00 82.31 106 PRO A O 1
ATOM 782 N N . GLY A 1 107 ? -13.378 -1.765 -5.905 1.00 79.50 107 GLY A N 1
ATOM 783 C CA . GLY A 1 107 ? -14.036 -0.665 -6.627 1.00 79.50 107 GLY A CA 1
ATOM 784 C C . GLY A 1 107 ? -13.990 0.704 -5.932 1.00 79.50 107 GLY A C 1
ATOM 785 O O . GLY A 1 107 ? -14.334 1.710 -6.551 1.00 79.50 107 GLY A O 1
ATOM 786 N N . VAL A 1 108 ? -13.514 0.792 -4.684 1.00 84.19 108 VAL A N 1
ATOM 787 C CA . VAL A 1 108 ? -13.363 2.077 -3.984 1.00 84.19 108 VAL A CA 1
ATOM 788 C C . VAL A 1 108 ? -12.119 2.813 -4.488 1.00 84.19 108 VAL A C 1
ATOM 790 O O . VAL A 1 108 ? -10.985 2.460 -4.169 1.00 84.19 108 VAL A O 1
ATOM 793 N N . GLY A 1 109 ? -12.341 3.869 -5.271 1.00 84.19 109 GLY A N 1
ATOM 794 C CA . GLY A 1 109 ? -11.281 4.720 -5.815 1.00 84.19 109 GLY A CA 1
ATOM 795 C C . GLY A 1 109 ? -10.817 5.847 -4.882 1.00 84.19 109 GLY A C 1
ATOM 796 O O . GLY A 1 109 ? -11.323 6.049 -3.776 1.00 84.19 109 GLY A O 1
ATOM 797 N N . ALA A 1 110 ? -9.872 6.655 -5.374 1.00 82.56 110 ALA A N 1
ATOM 798 C CA . ALA A 1 110 ? -9.273 7.767 -4.627 1.00 82.56 110 ALA A CA 1
ATOM 799 C C . ALA A 1 110 ? -10.286 8.845 -4.185 1.00 82.56 110 ALA A C 1
ATOM 801 O O . ALA A 1 110 ? -10.111 9.458 -3.133 1.00 82.56 110 ALA A O 1
ATOM 802 N N . SER A 1 111 ? -11.364 9.059 -4.951 1.00 83.94 111 SER A N 1
ATOM 803 C CA . SER A 1 111 ? -12.428 10.015 -4.599 1.00 83.94 111 SER A CA 1
ATOM 804 C C . SER A 1 111 ? -13.117 9.639 -3.280 1.00 83.94 111 SER A C 1
ATOM 806 O O . SER A 1 111 ? -13.167 10.436 -2.345 1.00 83.94 111 SER A O 1
ATOM 808 N N . ALA A 1 112 ? -13.538 8.379 -3.150 1.00 81.50 112 ALA A N 1
ATOM 809 C CA . ALA A 1 112 ? -14.140 7.862 -1.924 1.00 81.50 112 ALA A CA 1
ATOM 810 C C . ALA A 1 112 ? -13.130 7.821 -0.760 1.00 81.50 112 ALA A C 1
ATOM 812 O O . ALA A 1 112 ? -13.476 8.093 0.390 1.00 81.50 112 ALA A O 1
ATOM 813 N N . ALA A 1 113 ? -11.850 7.567 -1.048 1.00 83.19 113 ALA A N 1
ATOM 814 C CA . ALA A 1 113 ? -10.788 7.615 -0.045 1.00 83.19 113 ALA A CA 1
ATOM 815 C C . ALA A 1 113 ? -10.651 9.002 0.615 1.00 83.19 113 ALA A C 1
ATOM 817 O O . ALA A 1 113 ? -10.480 9.080 1.840 1.00 83.19 113 ALA A O 1
ATOM 818 N N . ASN A 1 114 ? -10.764 10.076 -0.181 1.00 83.12 114 ASN A N 1
ATOM 819 C CA . ASN A 1 114 ? -10.770 11.466 0.293 1.00 83.12 114 ASN A CA 1
ATOM 820 C C . ASN A 1 114 ? -11.994 11.769 1.173 1.00 83.12 114 ASN A C 1
ATOM 822 O O . ASN A 1 114 ? -11.892 12.542 2.121 1.00 83.12 114 ASN A O 1
ATOM 826 N N . GLN A 1 115 ? -13.122 11.101 0.924 1.00 84.62 115 GLN A N 1
ATOM 827 C CA . GLN A 1 115 ? -14.350 11.198 1.723 1.00 84.62 115 GLN A CA 1
ATOM 828 C C . GLN A 1 115 ? -14.324 10.320 2.989 1.00 84.62 115 GLN A C 1
ATOM 830 O O . GLN A 1 115 ? -15.365 9.978 3.539 1.00 84.62 115 GLN A O 1
ATOM 835 N N . LYS A 1 116 ? -13.131 9.947 3.471 1.00 81.94 116 LYS A N 1
ATOM 836 C CA . LYS A 1 116 ? -12.932 9.123 4.676 1.00 81.94 116 LYS A CA 1
ATOM 837 C C . LYS A 1 116 ? -13.608 7.743 4.616 1.00 81.94 116 LYS A C 1
ATOM 839 O O . LYS A 1 116 ? -13.937 7.184 5.657 1.00 81.94 116 LYS A O 1
ATOM 844 N N . ALA A 1 117 ? -13.731 7.149 3.423 1.00 85.12 117 ALA A N 1
ATOM 845 C CA . ALA A 1 117 ? -14.242 5.785 3.274 1.00 85.12 117 ALA A CA 1
ATOM 846 C C . ALA A 1 117 ? -13.484 4.768 4.162 1.00 85.12 117 ALA A C 1
ATOM 848 O O . ALA A 1 117 ? -12.273 4.945 4.403 1.00 85.12 117 ALA A O 1
ATOM 849 N N . PRO A 1 118 ? -14.169 3.706 4.635 1.00 86.75 118 PRO A N 1
ATOM 850 C CA . PRO A 1 118 ? -13.550 2.647 5.420 1.00 86.75 118 PRO A CA 1
ATOM 851 C C . PRO A 1 118 ? -12.504 1.898 4.588 1.00 86.75 118 PRO A C 1
ATOM 853 O O . PRO A 1 118 ? -12.695 1.633 3.400 1.00 86.75 118 PRO A O 1
ATOM 856 N N . GLY A 1 119 ? -11.377 1.580 5.219 1.00 90.50 119 GLY A N 1
ATOM 857 C CA . GLY A 1 119 ? -10.251 0.915 4.576 1.00 90.50 119 GLY A CA 1
ATOM 858 C C . GLY A 1 119 ? -8.918 1.276 5.218 1.00 90.50 119 GLY A C 1
ATOM 859 O O . GLY A 1 119 ? -8.852 2.016 6.204 1.00 90.50 119 GLY A O 1
ATOM 860 N N . VAL A 1 120 ? -7.846 0.764 4.628 1.00 93.19 120 VAL A N 1
ATOM 861 C CA . VAL A 1 120 ? -6.479 0.894 5.131 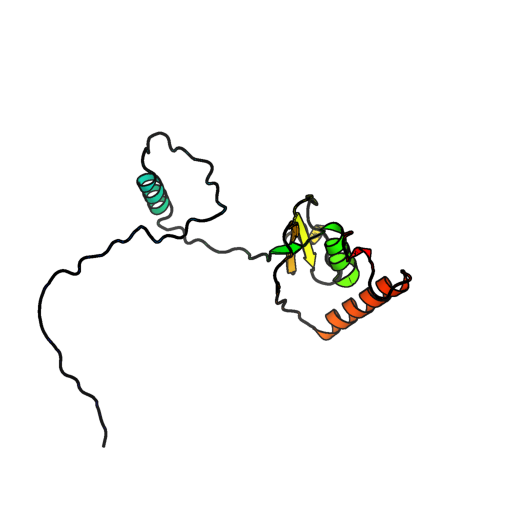1.00 93.19 120 VAL A CA 1
ATOM 862 C C . VAL A 1 120 ? -5.825 2.123 4.520 1.00 93.19 120 VAL A C 1
ATOM 864 O O . VAL A 1 120 ? -5.829 2.291 3.302 1.00 93.19 120 VAL A O 1
ATOM 867 N N . ARG A 1 121 ? -5.237 2.975 5.362 1.00 93.88 121 ARG A N 1
ATOM 868 C CA . ARG A 1 121 ? -4.429 4.130 4.948 1.00 93.88 121 ARG A CA 1
ATOM 869 C C . ARG A 1 121 ? -2.996 3.919 5.402 1.00 93.88 121 ARG A C 1
ATOM 871 O O . ARG A 1 121 ? -2.785 3.589 6.563 1.00 93.88 121 ARG A O 1
ATOM 878 N N . LEU A 1 122 ? -2.040 4.144 4.508 1.00 95.12 122 LEU A N 1
ATOM 879 C CA . LEU A 1 122 ? -0.611 4.075 4.808 1.00 95.12 122 LEU A CA 1
ATOM 880 C C . LEU A 1 122 ? 0.077 5.321 4.264 1.00 95.12 122 LEU A C 1
ATOM 882 O O . LEU A 1 122 ? -0.239 5.790 3.170 1.00 95.12 122 LEU A O 1
ATOM 886 N N . VAL A 1 123 ? 1.036 5.850 5.012 1.00 94.94 123 VAL A N 1
ATOM 887 C CA . VAL A 1 123 ? 1.938 6.892 4.522 1.00 94.94 123 VAL A CA 1
ATOM 888 C C . VAL A 1 123 ? 3.246 6.233 4.126 1.00 94.94 123 VAL A C 1
ATOM 890 O O . VAL A 1 123 ? 3.859 5.562 4.943 1.00 94.94 123 VAL A O 1
ATOM 893 N N . LEU A 1 124 ? 3.707 6.459 2.901 1.00 94.44 124 LEU A N 1
ATOM 894 C CA . LEU A 1 124 ? 5.081 6.158 2.512 1.00 94.44 124 LEU A CA 1
ATOM 895 C C . LEU A 1 124 ? 5.899 7.440 2.650 1.00 94.44 124 LEU A C 1
ATOM 897 O O . LEU A 1 124 ? 5.470 8.499 2.183 1.00 94.44 124 LEU A O 1
ATOM 901 N N . ARG A 1 125 ? 7.063 7.363 3.289 1.00 94.06 125 ARG A N 1
ATOM 902 C CA . ARG A 1 125 ? 7.966 8.497 3.505 1.00 94.06 125 ARG A CA 1
ATOM 903 C C . ARG A 1 125 ? 9.350 8.170 2.969 1.00 94.06 125 ARG A C 1
ATOM 905 O O . ARG A 1 125 ? 9.909 7.140 3.328 1.00 94.06 125 ARG A O 1
ATOM 912 N N . ALA A 1 126 ? 9.903 9.059 2.151 1.00 91.88 126 ALA A N 1
ATOM 913 C CA . ALA A 1 126 ? 11.275 8.931 1.683 1.00 91.88 126 ALA A CA 1
ATOM 914 C C . ALA A 1 126 ? 12.247 9.039 2.867 1.00 91.88 126 ALA A C 1
ATOM 916 O O . ALA A 1 126 ? 12.124 9.949 3.690 1.00 91.88 126 ALA A O 1
ATOM 917 N N . THR A 1 127 ? 13.214 8.132 2.937 1.00 89.44 127 THR A N 1
ATOM 918 C CA . THR A 1 127 ? 14.335 8.187 3.879 1.00 89.44 127 THR A CA 1
ATOM 919 C C . THR A 1 127 ? 15.652 8.029 3.124 1.00 89.44 127 THR A C 1
ATOM 921 O O . THR A 1 127 ? 15.751 7.221 2.200 1.00 89.44 127 THR A O 1
ATOM 924 N N . SER A 1 128 ? 16.654 8.825 3.504 1.00 85.31 128 SER A N 1
ATOM 925 C CA . SER A 1 128 ? 18.023 8.722 2.986 1.00 85.31 128 SER A CA 1
ATOM 926 C C . SER A 1 128 ? 18.751 7.499 3.544 1.00 85.31 128 SER A C 1
ATOM 928 O O . SER A 1 128 ? 19.603 6.912 2.878 1.00 85.31 128 SER A O 1
ATOM 930 N N . GLU A 1 129 ? 18.397 7.092 4.761 1.00 85.50 129 GLU A N 1
ATOM 931 C CA . GLU A 1 129 ? 18.970 5.927 5.425 1.00 85.50 129 GLU A CA 1
ATOM 932 C C . GLU A 1 129 ? 18.299 4.640 4.946 1.00 85.50 129 GLU A C 1
ATOM 934 O O . GLU A 1 129 ? 17.148 4.639 4.497 1.00 85.50 129 GLU A O 1
ATOM 939 N N . ARG A 1 130 ? 19.014 3.514 5.042 1.00 81.06 130 ARG A N 1
ATOM 940 C CA . ARG A 1 130 ? 18.412 2.205 4.778 1.00 81.06 130 ARG A CA 1
ATOM 941 C C . ARG A 1 130 ? 17.269 2.001 5.783 1.00 81.06 130 ARG A C 1
ATOM 943 O O . ARG A 1 130 ? 17.539 2.041 6.981 1.00 81.06 130 ARG A O 1
ATOM 950 N N . PRO A 1 131 ? 16.022 1.780 5.329 1.00 82.56 131 PRO A N 1
ATOM 951 C CA . PRO A 1 131 ? 14.921 1.558 6.250 1.00 82.56 131 PRO A CA 1
ATOM 952 C C . PRO A 1 131 ? 15.221 0.344 7.129 1.00 82.56 131 PRO A C 1
ATOM 954 O O . PRO A 1 131 ? 15.686 -0.683 6.625 1.00 82.56 131 PRO A O 1
ATOM 957 N N . SER A 1 132 ? 14.953 0.459 8.428 1.00 84.69 132 SER A N 1
ATOM 958 C CA . SER A 1 132 ? 14.909 -0.703 9.310 1.00 84.69 132 SER A CA 1
ATOM 959 C C . SER A 1 132 ? 13.787 -1.653 8.872 1.00 84.69 132 SER A C 1
ATOM 961 O O . SER A 1 132 ? 12.895 -1.276 8.100 1.00 84.69 132 SER A O 1
ATOM 963 N N . ALA A 1 133 ? 13.836 -2.899 9.350 1.00 86.81 133 ALA A N 1
ATOM 964 C CA . ALA A 1 133 ? 12.725 -3.828 9.180 1.00 86.81 133 ALA A CA 1
ATOM 965 C C . ALA A 1 133 ? 11.454 -3.203 9.780 1.00 86.81 133 ALA A C 1
ATOM 967 O O . ALA A 1 133 ? 11.446 -2.781 10.937 1.00 86.81 133 ALA A O 1
ATOM 968 N N . GLN A 1 134 ? 10.413 -3.086 8.959 1.00 90.56 134 GLN A N 1
ATOM 969 C CA . GLN A 1 134 ? 9.137 -2.476 9.319 1.00 90.56 134 GLN A CA 1
ATOM 970 C C . GLN A 1 134 ? 8.031 -3.476 9.016 1.00 90.56 134 GLN A C 1
ATOM 972 O O . GLN A 1 134 ? 7.929 -3.964 7.891 1.00 90.56 134 GLN A O 1
ATOM 977 N N . GLU A 1 135 ? 7.195 -3.744 10.011 1.00 91.06 135 GLU A N 1
ATOM 978 C CA . GLU A 1 135 ? 6.072 -4.668 9.901 1.00 91.06 135 GLU A CA 1
ATOM 979 C C . GLU A 1 135 ? 4.759 -3.915 10.118 1.00 91.06 135 GLU A C 1
ATOM 981 O O . GLU A 1 135 ? 4.644 -3.055 10.994 1.00 91.06 135 GLU A O 1
ATOM 986 N N . VAL A 1 136 ? 3.761 -4.218 9.287 1.00 91.31 136 VAL A N 1
ATOM 987 C CA . VAL A 1 136 ? 2.409 -3.662 9.400 1.00 91.31 136 VAL A CA 1
ATOM 988 C C . VAL A 1 136 ? 1.421 -4.808 9.326 1.00 91.31 136 VAL A C 1
ATOM 990 O O . VAL A 1 136 ? 1.370 -5.537 8.338 1.00 91.31 136 VAL A O 1
ATOM 993 N N . HIS A 1 137 ? 0.617 -4.949 10.375 1.00 91.44 137 HIS A N 1
ATOM 994 C CA . HIS A 1 137 ? -0.424 -5.965 10.446 1.00 91.44 137 HIS A CA 1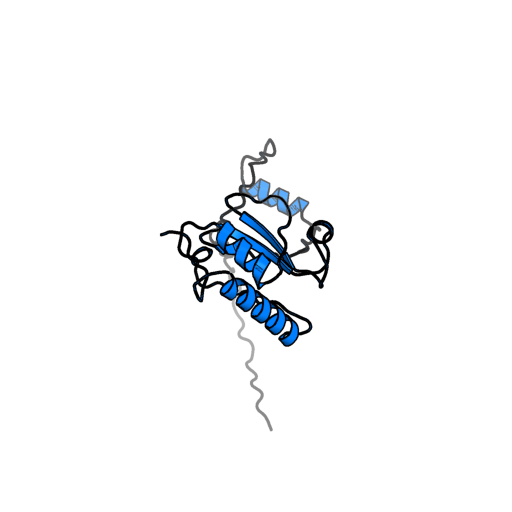
ATOM 995 C C . HIS A 1 137 ? -1.743 -5.369 9.960 1.00 91.44 137 HIS A C 1
ATOM 997 O O . HIS A 1 137 ? -2.207 -4.351 10.475 1.00 91.44 137 HIS A O 1
ATOM 1003 N N . ILE A 1 138 ? -2.343 -6.002 8.953 1.00 90.50 138 ILE A N 1
ATOM 1004 C CA . ILE A 1 138 ? -3.596 -5.559 8.344 1.00 90.50 138 ILE A CA 1
ATOM 1005 C C . ILE A 1 138 ? -4.631 -6.665 8.525 1.00 90.50 138 ILE A C 1
ATOM 1007 O O . ILE A 1 138 ? -4.466 -7.765 8.005 1.00 90.50 138 ILE A O 1
ATOM 1011 N N . GLY A 1 139 ? -5.717 -6.356 9.233 1.00 91.00 139 GLY A N 1
ATOM 1012 C CA . GLY A 1 139 ? -6.883 -7.233 9.298 1.00 91.00 139 GLY A CA 1
ATOM 1013 C C . GLY A 1 139 ? -7.651 -7.207 7.977 1.00 91.00 139 GLY A C 1
ATOM 1014 O O . GLY A 1 139 ? -8.004 -6.135 7.485 1.00 91.00 139 GLY A O 1
ATOM 1015 N N . VAL A 1 140 ? -7.917 -8.382 7.410 1.00 91.62 140 VAL A N 1
ATOM 1016 C CA . VAL A 1 140 ? -8.704 -8.552 6.181 1.00 91.62 140 VAL A CA 1
ATOM 1017 C C . VAL A 1 140 ? -9.824 -9.559 6.413 1.00 91.62 140 VAL A C 1
ATOM 1019 O O . VAL A 1 140 ? -9.697 -10.454 7.243 1.00 91.62 140 VAL A O 1
ATOM 1022 N N . SER A 1 141 ? -10.925 -9.420 5.677 1.00 91.75 141 SER A N 1
ATOM 1023 C CA . SER A 1 141 ? -12.070 -10.334 5.780 1.00 91.75 141 SER A CA 1
ATOM 1024 C C . SER A 1 141 ? -11.821 -11.694 5.122 1.00 91.75 141 SER A C 1
ATOM 1026 O O . SER A 1 141 ? -12.420 -12.683 5.529 1.00 91.75 141 SER A O 1
ATOM 1028 N N . ASN A 1 142 ? -10.957 -11.752 4.106 1.00 93.00 142 ASN A N 1
ATOM 1029 C CA . ASN A 1 142 ? -10.582 -12.981 3.413 1.00 93.00 142 ASN A CA 1
ATOM 1030 C C . ASN A 1 142 ? -9.119 -12.882 2.955 1.00 93.00 142 ASN A C 1
ATOM 1032 O O . ASN A 1 142 ? -8.797 -12.121 2.040 1.00 93.00 142 ASN A O 1
ATOM 1036 N N . VAL A 1 143 ? -8.236 -13.629 3.621 1.00 93.00 143 VAL A N 1
ATOM 1037 C CA . VAL A 1 143 ? -6.790 -13.620 3.351 1.00 93.00 143 VAL A CA 1
ATOM 1038 C C . VAL A 1 143 ? -6.485 -14.245 1.991 1.00 93.00 143 VAL A C 1
ATOM 1040 O O . VAL A 1 143 ? -5.722 -13.665 1.220 1.00 93.00 143 VAL A O 1
ATOM 1043 N N . ASP A 1 144 ? -7.126 -15.366 1.662 1.00 95.38 144 ASP A N 1
ATOM 1044 C CA . ASP A 1 144 ? -6.873 -16.115 0.428 1.00 95.38 144 ASP A CA 1
ATOM 1045 C C . ASP A 1 144 ? -7.234 -15.301 -0.814 1.00 95.38 144 ASP A C 1
ATOM 1047 O O . ASP A 1 144 ? -6.480 -15.268 -1.785 1.00 95.38 144 ASP A O 1
ATOM 1051 N N . ALA A 1 145 ? -8.353 -14.572 -0.770 1.00 92.50 145 ALA A N 1
ATOM 1052 C CA . ALA A 1 145 ? -8.771 -13.697 -1.860 1.00 92.50 145 ALA A CA 1
ATOM 1053 C C . ALA A 1 145 ? -7.767 -12.556 -2.092 1.00 92.50 145 ALA A C 1
ATOM 1055 O O . ALA A 1 145 ? -7.418 -12.258 -3.236 1.00 92.50 145 ALA A O 1
ATOM 1056 N N . VAL A 1 146 ? -7.269 -11.937 -1.014 1.00 91.56 146 VAL A N 1
ATOM 1057 C CA . VAL A 1 146 ? -6.251 -10.879 -1.101 1.00 91.56 146 VAL A CA 1
ATOM 1058 C C . VAL A 1 146 ? -4.938 -11.442 -1.636 1.00 91.56 146 VAL A C 1
ATOM 1060 O O . VAL A 1 146 ? -4.313 -10.818 -2.494 1.00 91.56 146 VAL A O 1
ATOM 1063 N N . PHE A 1 147 ? -4.527 -12.618 -1.164 1.00 92.31 147 PHE A N 1
ATOM 1064 C CA . PHE A 1 147 ? -3.305 -13.269 -1.617 1.00 92.31 147 PHE A CA 1
ATOM 1065 C C . PHE A 1 147 ? -3.383 -13.645 -3.100 1.00 92.31 147 PHE A C 1
ATOM 1067 O O . PHE A 1 147 ? -2.485 -13.294 -3.861 1.00 92.31 147 PHE A O 1
ATOM 1074 N N . ALA A 1 148 ? -4.477 -14.277 -3.533 1.00 93.31 148 ALA A N 1
ATOM 1075 C CA . ALA A 1 148 ? -4.696 -14.650 -4.927 1.00 93.31 148 ALA A CA 1
ATOM 1076 C C . ALA A 1 148 ? -4.720 -13.425 -5.857 1.00 93.31 148 ALA A C 1
ATOM 1078 O O . ALA A 1 148 ? -4.125 -13.456 -6.936 1.00 93.31 148 ALA A O 1
ATOM 1079 N N . GLU A 1 149 ? -5.356 -12.325 -5.433 1.00 92.88 149 GLU A N 1
ATOM 1080 C CA . GLU A 1 149 ? -5.355 -11.061 -6.177 1.00 92.88 149 GLU A CA 1
ATOM 1081 C C . GLU A 1 149 ? -3.931 -10.508 -6.341 1.00 92.88 149 GLU A C 1
ATOM 1083 O O . GLU A 1 149 ? -3.501 -10.222 -7.462 1.00 92.88 149 GLU A O 1
ATOM 1088 N N . CYS A 1 150 ? -3.195 -10.374 -5.234 1.00 91.38 150 CYS A N 1
ATOM 1089 C CA . CYS A 1 150 ? -1.834 -9.843 -5.235 1.00 91.38 150 CYS A CA 1
ATOM 1090 C C . CYS A 1 150 ? -0.885 -10.731 -6.052 1.00 91.38 150 CYS A C 1
ATOM 1092 O O . CYS A 1 150 ? -0.106 -10.215 -6.849 1.00 91.38 150 CYS A O 1
ATOM 1094 N N . ALA A 1 151 ? -0.976 -12.057 -5.909 1.00 91.06 151 ALA A N 1
ATOM 1095 C CA . ALA A 1 151 ? -0.157 -13.011 -6.651 1.00 91.06 151 ALA A CA 1
ATOM 1096 C C . ALA A 1 151 ? -0.419 -12.929 -8.161 1.00 91.06 151 ALA A C 1
ATOM 1098 O O . ALA A 1 151 ? 0.522 -12.864 -8.951 1.00 91.06 151 ALA A O 1
ATOM 1099 N N . LYS A 1 152 ? -1.692 -12.847 -8.573 1.00 91.12 152 LYS A N 1
ATOM 1100 C CA . LYS A 1 152 ? -2.069 -12.678 -9.983 1.00 91.12 152 LYS A CA 1
ATOM 1101 C C . LYS A 1 152 ? -1.509 -11.381 -10.571 1.00 91.12 152 LYS A C 1
ATOM 1103 O O . LYS A 1 152 ? -1.011 -11.383 -11.693 1.00 91.12 152 LYS A O 1
ATOM 1108 N N . ARG A 1 153 ? -1.586 -10.274 -9.827 1.00 89.62 153 ARG A N 1
ATOM 1109 C CA . ARG A 1 153 ? -1.055 -8.970 -10.258 1.00 89.62 153 ARG A CA 1
ATOM 1110 C C . ARG A 1 153 ? 0.464 -8.965 -10.327 1.00 89.62 153 ARG A C 1
ATOM 1112 O O . ARG A 1 153 ? 1.017 -8.455 -11.292 1.00 89.62 153 ARG A O 1
ATOM 1119 N N . LEU A 1 154 ? 1.126 -9.571 -9.345 1.00 87.88 154 LEU A N 1
ATOM 1120 C CA . LEU A 1 154 ? 2.577 -9.718 -9.342 1.00 87.88 154 LEU A CA 1
ATOM 1121 C C . LEU A 1 154 ? 3.058 -10.514 -10.562 1.00 87.88 154 LEU A C 1
ATOM 1123 O O . LEU A 1 154 ? 4.024 -10.117 -11.202 1.00 87.88 154 LEU A O 1
ATOM 1127 N N . LEU A 1 155 ? 2.350 -11.591 -10.916 1.00 86.38 155 LEU A N 1
ATOM 1128 C CA . LEU A 1 155 ? 2.640 -12.389 -12.108 1.00 86.38 155 LEU A CA 1
ATOM 1129 C C . LEU A 1 155 ? 2.405 -11.603 -13.410 1.00 86.38 155 LEU A C 1
ATOM 1131 O O . LEU A 1 155 ? 3.196 -11.698 -14.340 1.00 86.38 155 LEU A O 1
ATOM 1135 N N . ALA A 1 156 ? 1.349 -10.792 -13.490 1.00 82.19 156 ALA A N 1
ATOM 1136 C CA . ALA A 1 156 ? 1.107 -9.944 -14.661 1.00 82.19 156 ALA A CA 1
ATOM 1137 C C . ALA A 1 156 ? 2.185 -8.850 -14.830 1.00 82.19 156 ALA A C 1
ATOM 1139 O O . ALA A 1 156 ? 2.626 -8.560 -15.945 1.00 82.19 156 ALA A O 1
ATOM 1140 N N . GLU A 1 157 ? 2.644 -8.269 -13.720 1.00 75.56 157 GLU A N 1
ATOM 1141 C CA . GLU A 1 157 ? 3.753 -7.306 -13.693 1.00 75.56 157 GLU A CA 1
ATOM 1142 C C . GLU A 1 157 ? 5.098 -7.955 -14.056 1.00 75.56 157 GLU A C 1
ATOM 1144 O O . GLU A 1 157 ? 5.929 -7.317 -14.701 1.00 75.56 157 GLU A O 1
ATOM 1149 N N . SER A 1 158 ? 5.322 -9.224 -13.694 1.00 70.44 158 SER A N 1
ATOM 1150 C CA . SER A 1 158 ? 6.545 -9.945 -14.069 1.00 70.44 158 SER A CA 1
ATOM 1151 C C . SER A 1 158 ? 6.526 -10.451 -15.512 1.00 70.44 158 SER A C 1
ATOM 1153 O O . SER A 1 158 ? 7.576 -10.563 -16.123 1.00 70.44 158 SER A O 1
ATOM 1155 N N . GLN A 1 159 ? 5.358 -10.720 -16.101 1.00 61.44 159 GLN A N 1
ATOM 1156 C CA . GLN A 1 159 ? 5.245 -11.161 -17.500 1.00 61.44 159 GLN A CA 1
ATOM 1157 C C . GLN A 1 159 ? 5.432 -10.034 -18.522 1.00 61.44 159 GLN A C 1
ATOM 1159 O O . GLN A 1 159 ? 5.798 -10.287 -19.667 1.00 61.44 159 GLN A O 1
ATOM 1164 N N . THR A 1 160 ? 5.181 -8.786 -18.132 1.00 58.16 160 THR A N 1
ATOM 1165 C CA . THR A 1 160 ? 5.338 -7.619 -19.015 1.00 58.16 160 THR A CA 1
ATOM 1166 C C . THR A 1 160 ? 6.779 -7.109 -19.089 1.00 58.16 160 THR A C 1
ATOM 1168 O O . THR A 1 160 ? 7.068 -6.199 -19.867 1.00 58.16 160 THR A O 1
ATOM 1171 N N . ARG A 1 161 ? 7.700 -7.679 -18.302 1.00 50.34 161 ARG A N 1
ATOM 1172 C CA . ARG A 1 161 ? 9.103 -7.257 -18.217 1.00 50.34 161 ARG A CA 1
ATOM 1173 C C . ARG A 1 161 ? 10.005 -8.487 -18.197 1.00 50.34 161 ARG A C 1
ATOM 1175 O O . ARG A 1 161 ? 9.690 -9.470 -17.556 1.00 50.34 161 ARG A O 1
ATOM 1182 N N . THR A 1 162 ? 11.130 -8.441 -18.901 1.00 47.91 162 THR A N 1
ATOM 1183 C CA . THR A 1 162 ? 12.036 -9.576 -19.182 1.00 47.91 162 THR A CA 1
ATOM 1184 C C . THR A 1 162 ? 12.673 -10.232 -17.934 1.00 47.91 162 THR A C 1
ATOM 1186 O O . THR A 1 162 ? 13.519 -11.111 -18.063 1.00 47.91 162 THR A O 1
ATOM 1189 N N . GLU A 1 163 ? 12.296 -9.831 -16.716 1.00 48.34 163 GLU A N 1
ATOM 1190 C CA . GLU A 1 163 ? 12.952 -10.195 -15.460 1.00 48.34 163 GLU A CA 1
ATOM 1191 C C . GLU A 1 163 ? 11.946 -10.492 -14.340 1.00 48.34 163 GLU A C 1
ATOM 1193 O O . GLU A 1 163 ? 10.937 -9.810 -14.166 1.00 48.34 163 GLU A O 1
ATOM 1198 N N . TYR A 1 164 ? 12.276 -11.506 -13.535 1.00 48.47 164 TYR A N 1
ATOM 1199 C CA . TYR A 1 164 ? 11.442 -12.078 -12.470 1.00 48.47 164 TYR A CA 1
ATOM 1200 C C . TYR A 1 164 ? 11.076 -11.086 -11.342 1.00 48.47 164 TYR A C 1
ATOM 1202 O O . TYR A 1 164 ? 10.033 -11.231 -10.707 1.00 48.47 164 TYR A O 1
ATOM 1210 N N . PHE A 1 165 ? 11.894 -10.050 -11.124 1.00 51.72 165 PHE A N 1
ATOM 1211 C CA . PHE A 1 165 ? 11.576 -8.879 -10.302 1.00 51.72 165 PHE A CA 1
ATOM 1212 C C . PHE A 1 165 ? 11.874 -7.613 -11.112 1.00 51.72 165 PHE A C 1
ATOM 1214 O O . PHE A 1 165 ? 12.999 -7.475 -11.590 1.00 51.72 165 PHE A O 1
ATOM 1221 N N . PRO A 1 166 ? 10.938 -6.657 -11.247 1.00 50.91 166 PRO A N 1
ATOM 1222 C CA . PRO A 1 166 ? 11.221 -5.435 -11.988 1.00 50.91 166 PRO A CA 1
ATOM 1223 C C . PRO A 1 166 ? 12.324 -4.615 -11.303 1.00 50.91 166 PRO A C 1
ATOM 1225 O O . PRO A 1 166 ? 12.136 -4.160 -10.170 1.00 50.91 166 PRO A O 1
ATOM 1228 N N . HIS A 1 167 ? 13.432 -4.333 -12.006 1.00 47.69 167 HIS A N 1
ATOM 1229 C CA . HIS A 1 167 ? 14.499 -3.426 -11.530 1.00 47.69 167 HIS A CA 1
ATOM 1230 C C . HIS A 1 167 ? 13.991 -2.043 -11.123 1.00 47.69 167 HIS A C 1
ATOM 1232 O O . HIS A 1 167 ? 14.652 -1.326 -10.388 1.00 47.69 167 HIS A O 1
ATOM 1238 N N . THR A 1 168 ? 12.783 -1.660 -11.536 1.00 50.53 168 THR A N 1
ATOM 1239 C CA . THR A 1 168 ? 12.132 -0.413 -11.112 1.00 50.53 168 THR A CA 1
ATOM 1240 C C . THR A 1 168 ? 11.918 -0.331 -9.597 1.00 50.53 168 THR A C 1
ATOM 1242 O O . THR A 1 168 ? 11.794 0.770 -9.068 1.00 50.53 168 THR A O 1
ATOM 1245 N N . TYR A 1 169 ? 11.885 -1.469 -8.891 1.00 51.94 169 TYR A N 1
ATOM 1246 C CA . TYR A 1 169 ? 11.765 -1.526 -7.429 1.00 51.94 169 TYR A CA 1
ATOM 1247 C C . TYR A 1 169 ? 13.113 -1.509 -6.700 1.00 51.94 169 TYR A C 1
ATOM 1249 O O . TYR A 1 169 ? 13.178 -1.192 -5.511 1.00 51.94 169 TYR A O 1
ATOM 1257 N N . LEU A 1 170 ? 14.192 -1.781 -7.429 1.00 50.47 170 LEU A N 1
ATOM 1258 C CA . LEU A 1 170 ? 15.567 -1.637 -6.987 1.00 50.47 170 LEU A CA 1
ATOM 1259 C C . LEU A 1 170 ? 16.021 -0.255 -7.453 1.00 50.47 170 LEU A C 1
ATOM 1261 O O . LEU A 1 170 ? 16.582 -0.109 -8.531 1.00 50.47 170 LEU A O 1
ATOM 1265 N N . GLY A 1 171 ? 15.682 0.788 -6.687 1.00 46.44 171 GLY A N 1
ATOM 1266 C CA . GLY A 1 171 ? 16.103 2.155 -7.010 1.00 46.44 171 GLY A CA 1
ATOM 1267 C C . GLY A 1 171 ? 17.576 2.181 -7.432 1.00 46.44 171 GLY A C 1
ATOM 1268 O O . GLY A 1 171 ? 18.391 1.528 -6.779 1.00 46.44 171 GLY A O 1
ATOM 1269 N N . ALA A 1 172 ? 17.877 2.876 -8.536 1.00 43.09 172 ALA A N 1
ATOM 1270 C CA . ALA A 1 172 ? 19.234 2.984 -9.066 1.00 43.09 172 ALA A CA 1
ATOM 1271 C C . ALA A 1 172 ? 20.208 3.333 -7.930 1.00 43.09 172 ALA A C 1
ATOM 1273 O O . ALA A 1 172 ? 19.934 4.252 -7.150 1.00 43.09 172 ALA A O 1
ATOM 1274 N N . ALA A 1 173 ? 21.258 2.520 -7.804 1.00 43.50 173 ALA A N 1
ATOM 1275 C CA . ALA A 1 173 ? 22.314 2.685 -6.813 1.00 43.50 173 ALA A CA 1
ATOM 1276 C C . ALA A 1 173 ? 23.088 3.989 -7.033 1.00 43.50 173 ALA A C 1
ATOM 1278 O O . ALA A 1 173 ? 23.265 4.372 -8.212 1.00 43.50 173 ALA A O 1
#

Secondary structure (DSSP, 8-state):
------PPP-------------TT-S---SS--------TT--SHHHHHHHHHHHTTT----------EEEES-HHHHHHHHHHTS--EEEEEEETTEEEEEEESTT--HHHHHTT-SEEEEEEEE-SSPPPP-------S-HHHHHHHHHHHHHHHHHTSSSSS-GGGS---

Sequence (173 aa):
MPPIWRGAPLELPDGQAAESTDASVLPRSTGMRLAGSMIPGTTRPEEAVFAARTRAKGASATFIQSIPCLGVRNIDASLAFYSGVMSFVRVGPKNASRVLIFRGAPGVGASAANQKAPGVRLVLRATSERPSAQEVHIGVSNVDAVFAECAKRLLAESQTRTEYFPHTYLGAA

Organism: NCBI:txid948313

Foldseek 3Di:
DDDDDDDDDDDDDDDDDPPPPPVVPDPDDPDPPPVPPPPPPDPDVVVVVVVVVVVCVPPDDDDPDDAAEFEDAAPVLVVCLCCQQQVWAWEDDDDRFKTKIWDDPPPDYNVVVNVVHDGHIYMYGHDPDDTDDDDDDDDDPDPVVSVVSNVVSLVVVCVVDPDSDPCSNVPDD